Protein AF-A0A2P4SNS0-F1 (afdb_monomer_lite)

pLDDT: mean 81.72, std 12.23, range [47.25, 96.56]

Secondary structure (DSSP, 8-state):
---TT-EEETTEE----SSHHHHHHHHHHS-SS--GGGGT--THHHHHHHHHHHHHHHHHHHHHS-TTS--SSPPPHHHHHHHHHHHHHHTPPPP--TTSS---

Sequence (104 aa):
MFDSAFCFYTGYKIPVCKTVDQYFEYIQSLPAVDSPKVFGLHPNADITYQSNTAADVLDTITNIQPKESGAGPGETREAIVYRLAEDMLEKLPPDYTPHEASSP

Foldseek 3Di:
DDDQPDALDVLRGDDDDDDPVVVVVSVVPDDPDDQCVSVVDDNCVVVVVVVVVVVVVVVVVVVPDDPPPPPDPDQDPVNVVVVVVVVVVVPDDPDDDPPPPDDD

InterPro domains:
  IPR026983 Dynein heavy chain [PTHR46961] (1-101)
  IPR041658 Dynein heavy chain, AAA lid domain [PF18198] (2-45)
  IPR042219 Dynein heavy chain, AAA lid domain superfamily [G3DSA:1.10.8.720] (1-42)

Radius of gyration: 27.88 Å; chains: 1; bounding box: 62×22×80 Å

Organism: Bambusicola thoracicus (NCBI:txid9083)

Structure (mmCIF, N/CA/C/O backbone):
data_AF-A0A2P4SNS0-F1
#
_entry.id   AF-A0A2P4SNS0-F1
#
loop_
_atom_site.group_PDB
_atom_site.id
_atom_site.type_symbol
_atom_site.label_atom_id
_atom_site.label_alt_id
_atom_site.label_comp_id
_atom_site.label_asym_id
_atom_site.label_entity_id
_atom_site.label_seq_id
_atom_site.pdbx_PDB_ins_code
_atom_site.Cartn_x
_atom_site.Cartn_y
_atom_site.Cartn_z
_atom_site.occupancy
_atom_site.B_iso_or_equiv
_atom_site.auth_seq_id
_atom_site.auth_comp_id
_atom_site.auth_asym_id
_atom_site.auth_atom_id
_atom_site.pdbx_PDB_model_num
ATOM 1 N N . MET A 1 1 ? -23.531 12.214 12.137 1.00 71.56 1 MET A N 1
ATOM 2 C CA . MET A 1 1 ? -22.899 11.090 12.863 1.00 71.56 1 MET A CA 1
ATOM 3 C C . MET A 1 1 ? -23.009 9.869 11.961 1.00 71.56 1 MET A C 1
ATOM 5 O O . MET A 1 1 ? -24.021 9.779 11.277 1.00 71.56 1 MET A O 1
ATOM 9 N N . PHE A 1 2 ? -21.980 9.023 11.863 1.00 78.62 2 PHE A N 1
ATOM 10 C CA . PHE A 1 2 ? -22.030 7.833 11.000 1.00 78.62 2 PHE A CA 1
ATOM 11 C C . PHE A 1 2 ? -23.129 6.866 11.459 1.00 78.62 2 PHE A C 1
ATOM 13 O O . PHE A 1 2 ? -23.450 6.820 12.647 1.00 78.62 2 PHE A O 1
ATOM 20 N N . ASP A 1 3 ? -23.707 6.120 10.516 1.00 84.69 3 ASP A N 1
ATOM 21 C CA . ASP A 1 3 ? -24.692 5.081 10.820 1.00 84.69 3 ASP A CA 1
ATOM 22 C C . ASP A 1 3 ? -24.057 3.957 11.658 1.00 84.69 3 ASP A C 1
ATOM 24 O O . ASP A 1 3 ? -22.878 3.646 11.497 1.00 84.69 3 ASP A O 1
ATOM 28 N N . SER A 1 4 ? -24.832 3.318 12.538 1.00 80.06 4 SER A N 1
ATOM 29 C CA . SER A 1 4 ? -24.357 2.187 13.354 1.00 80.06 4 SER A CA 1
ATOM 30 C C . SER A 1 4 ? -23.901 0.969 12.534 1.00 80.06 4 SER A C 1
ATOM 32 O O . SER A 1 4 ? -23.096 0.169 13.009 1.00 80.06 4 SER A O 1
ATOM 34 N N . ALA A 1 5 ? -24.391 0.833 11.301 1.00 81.19 5 ALA A N 1
ATOM 35 C CA . ALA A 1 5 ? -23.994 -0.190 10.343 1.00 81.19 5 ALA A CA 1
ATOM 36 C C . ALA A 1 5 ? -22.813 0.243 9.455 1.00 81.19 5 ALA A C 1
ATOM 38 O O . ALA A 1 5 ? -22.350 -0.550 8.632 1.00 81.19 5 ALA A O 1
ATOM 39 N N . PHE A 1 6 ? -22.317 1.477 9.599 1.00 85.88 6 PHE A N 1
ATOM 40 C CA . PHE A 1 6 ? -21.207 1.974 8.797 1.00 85.88 6 PHE A CA 1
ATOM 41 C C . PHE A 1 6 ? -19.924 1.177 9.067 1.00 85.88 6 PHE A C 1
ATOM 43 O O . PHE A 1 6 ? -19.531 0.926 10.209 1.00 85.88 6 PHE A O 1
ATOM 50 N N . CYS A 1 7 ? -19.256 0.782 7.987 1.00 83.38 7 CYS A N 1
ATOM 51 C CA . CYS A 1 7 ? -18.065 -0.052 8.009 1.00 83.38 7 CYS A CA 1
ATOM 52 C C . CYS A 1 7 ? -17.155 0.412 6.870 1.00 83.38 7 CYS A C 1
ATOM 54 O O . CYS A 1 7 ? -17.595 0.442 5.722 1.00 83.38 7 CYS A O 1
ATOM 56 N N . PHE A 1 8 ? -15.908 0.778 7.172 1.00 81.81 8 PHE A N 1
ATOM 57 C CA . PHE A 1 8 ? -14.959 1.264 6.160 1.00 81.81 8 PHE A CA 1
ATOM 58 C C . PHE A 1 8 ? -14.552 0.154 5.187 1.00 81.81 8 PHE A C 1
ATOM 60 O O . PHE A 1 8 ? -14.454 0.361 3.983 1.00 81.81 8 PHE A O 1
ATOM 67 N N . TYR A 1 9 ? -14.356 -1.045 5.725 1.00 85.19 9 TYR A N 1
ATOM 68 C CA . TYR A 1 9 ? -14.062 -2.267 4.990 1.00 85.19 9 TYR A CA 1
ATOM 69 C C . TYR A 1 9 ? -14.486 -3.462 5.841 1.00 85.19 9 TYR A C 1
ATOM 71 O O . TYR A 1 9 ? -14.692 -3.306 7.043 1.00 85.19 9 TYR A O 1
ATOM 79 N N . THR A 1 10 ? -14.640 -4.651 5.262 1.00 84.62 10 THR A N 1
ATOM 80 C CA . THR A 1 10 ? -15.034 -5.854 6.009 1.00 84.62 10 THR A CA 1
ATOM 81 C C . THR A 1 10 ? -14.114 -6.064 7.218 1.00 84.62 10 THR A C 1
ATOM 83 O O . THR A 1 10 ? -12.921 -6.292 7.053 1.00 84.62 10 THR A O 1
ATOM 86 N N . GLY A 1 11 ? -14.668 -5.960 8.431 1.00 85.31 11 GLY A N 1
ATOM 87 C CA . GLY A 1 11 ? -13.915 -6.059 9.693 1.00 85.31 11 GLY A CA 1
ATOM 88 C C . GLY A 1 11 ? -13.473 -4.722 10.310 1.00 85.31 11 GLY A C 1
ATOM 89 O O . GLY A 1 11 ? -13.128 -4.699 11.483 1.00 85.31 11 GLY A O 1
ATOM 90 N N . TYR A 1 12 ? -13.573 -3.604 9.586 1.00 89.06 12 TYR A N 1
ATOM 91 C CA . TYR A 1 12 ? -13.169 -2.260 10.026 1.00 89.06 12 TYR A CA 1
ATOM 92 C C . TYR A 1 12 ? -14.399 -1.405 10.332 1.00 89.06 12 TYR A C 1
ATOM 94 O O . TYR A 1 12 ? -14.803 -0.528 9.559 1.00 89.06 12 TYR A O 1
ATOM 102 N N . LYS A 1 13 ? -15.029 -1.700 11.469 1.00 89.19 13 LYS A N 1
ATOM 103 C CA . LYS A 1 13 ? -16.161 -0.929 12.000 1.00 89.19 13 LYS A CA 1
ATOM 104 C C . LYS A 1 13 ? -15.672 0.185 12.915 1.00 89.19 13 LYS A C 1
ATOM 106 O O . LYS A 1 13 ? -14.563 0.116 13.442 1.00 89.19 13 LYS A O 1
ATOM 111 N N . ILE A 1 14 ? -16.526 1.182 13.134 1.00 88.88 14 ILE A N 1
ATOM 112 C CA . ILE A 1 14 ? -16.301 2.190 14.171 1.00 88.88 14 ILE A CA 1
ATOM 113 C C . ILE A 1 14 ? -16.678 1.556 15.521 1.00 88.88 14 ILE A C 1
ATOM 115 O O . ILE A 1 14 ? -17.857 1.255 15.728 1.00 88.88 14 ILE A O 1
ATOM 119 N N . PRO A 1 15 ? -15.718 1.312 16.433 1.00 89.50 15 PRO A N 1
ATOM 120 C CA . PRO A 1 15 ? -16.029 0.755 17.741 1.00 89.50 15 PRO A CA 1
ATOM 121 C C . PRO A 1 15 ? -16.786 1.787 18.583 1.00 89.50 15 PRO A C 1
ATOM 123 O O . PRO A 1 15 ? -16.439 2.967 18.606 1.00 89.50 15 PRO A O 1
ATOM 126 N N . VAL A 1 16 ? -17.820 1.340 19.296 1.00 88.50 16 VAL A N 1
ATOM 127 C CA . VAL A 1 16 ? -18.537 2.155 20.285 1.00 88.50 16 VAL A CA 1
ATOM 128 C C . VAL A 1 16 ? -18.212 1.595 21.662 1.00 88.50 16 VAL A C 1
ATOM 130 O O . VAL A 1 16 ? -18.895 0.706 22.171 1.00 88.50 16 VAL A O 1
ATOM 133 N N . CYS A 1 17 ? -17.123 2.091 22.242 1.00 90.38 17 CYS A N 1
ATOM 134 C CA . CYS A 1 17 ? -16.609 1.636 23.530 1.00 90.38 17 CYS A CA 1
ATOM 135 C C . CYS A 1 17 ? -16.878 2.670 24.630 1.00 90.38 17 CYS A C 1
ATOM 137 O O . CYS A 1 17 ? -17.007 3.868 24.365 1.00 90.38 17 CYS A O 1
ATOM 139 N N . LYS A 1 18 ? -16.969 2.201 25.880 1.00 92.38 18 LYS A N 1
ATOM 140 C CA . LYS A 1 18 ? -17.263 3.051 27.048 1.00 92.38 18 LYS A CA 1
ATOM 141 C C . LYS A 1 18 ? -16.003 3.605 27.709 1.00 92.38 18 LYS A C 1
ATOM 143 O O . LYS A 1 18 ? -16.076 4.636 28.370 1.00 92.38 18 LYS A O 1
ATOM 148 N N . THR A 1 19 ? -14.872 2.920 27.555 1.00 95.56 19 THR A N 1
ATOM 149 C CA . THR A 1 19 ? -13.590 3.288 28.165 1.00 95.56 19 THR A CA 1
ATOM 150 C C . THR A 1 19 ? -12.488 3.356 27.117 1.00 95.56 19 THR A C 1
ATOM 152 O O . THR A 1 19 ? -12.586 2.740 26.057 1.00 95.56 19 THR A O 1
ATOM 155 N N . VAL A 1 20 ? -11.429 4.110 27.419 1.00 94.44 20 VAL A N 1
ATOM 156 C CA . VAL A 1 20 ? -10.257 4.259 26.542 1.00 94.44 20 VAL A CA 1
ATOM 157 C C . VAL A 1 20 ? -9.547 2.919 26.328 1.00 94.44 20 VAL A C 1
ATOM 159 O O . VAL A 1 20 ? -9.193 2.595 25.199 1.00 94.44 20 VAL A O 1
ATOM 162 N N . ASP A 1 21 ? -9.422 2.101 27.374 1.00 96.56 21 ASP A N 1
ATOM 163 C CA . ASP A 1 21 ? -8.756 0.793 27.293 1.00 96.56 21 ASP A CA 1
ATOM 164 C C . ASP A 1 21 ? -9.427 -0.142 26.278 1.00 96.56 21 ASP A C 1
ATOM 166 O O . ASP A 1 21 ? -8.751 -0.814 25.507 1.00 96.56 21 ASP A O 1
ATOM 170 N N . GLN A 1 22 ? -10.759 -0.104 26.188 1.00 94.69 22 GLN A N 1
ATOM 171 C CA . GLN A 1 22 ? -11.512 -0.882 25.200 1.00 94.69 22 GLN A CA 1
ATOM 172 C C . GLN A 1 22 ? -11.232 -0.431 23.759 1.00 94.69 22 GLN A C 1
ATOM 174 O O . GLN A 1 22 ? -11.224 -1.256 22.846 1.00 94.69 22 GLN A O 1
ATOM 179 N N . TYR A 1 23 ? -10.977 0.864 23.535 1.00 94.88 23 TYR A N 1
ATOM 180 C CA . TYR A 1 23 ? -10.530 1.339 22.223 1.00 94.88 23 TYR A CA 1
ATOM 181 C C . TYR A 1 23 ? -9.129 0.814 21.899 1.00 94.88 23 TYR A C 1
ATOM 183 O O . TYR A 1 23 ? -8.893 0.381 20.773 1.00 94.88 23 TYR A O 1
ATOM 191 N N . PHE A 1 24 ? -8.214 0.805 22.874 1.00 95.31 24 PHE A N 1
ATOM 192 C CA . PHE A 1 24 ? -6.876 0.243 22.682 1.00 95.31 24 PHE A CA 1
ATOM 193 C C . PHE A 1 24 ? -6.908 -1.257 22.390 1.00 95.31 24 PHE A C 1
ATOM 195 O O . PHE A 1 24 ? -6.179 -1.708 21.509 1.00 95.31 24 PHE A O 1
ATOM 202 N N . GLU A 1 25 ? -7.740 -2.027 23.089 1.00 95.06 25 GLU A N 1
ATOM 203 C CA . GLU A 1 25 ? -7.930 -3.456 22.815 1.00 95.06 25 GLU A CA 1
ATOM 204 C C . GLU A 1 25 ? -8.479 -3.688 21.404 1.00 95.06 25 GLU A C 1
ATOM 206 O O . GLU A 1 25 ? -7.974 -4.543 20.678 1.00 95.06 25 GLU A O 1
ATOM 211 N N . TYR A 1 26 ? -9.460 -2.887 20.972 1.00 93.31 26 TYR A N 1
ATOM 212 C CA . TYR A 1 26 ? -10.004 -2.989 19.620 1.00 93.31 26 TYR A CA 1
ATOM 213 C C . TYR A 1 26 ? -8.946 -2.692 18.553 1.00 93.31 26 TYR A C 1
ATOM 215 O O . TYR A 1 26 ? -8.797 -3.474 17.618 1.00 93.31 26 TYR A O 1
ATOM 223 N N . ILE A 1 27 ? -8.178 -1.608 18.704 1.00 92.00 27 ILE A N 1
ATOM 224 C CA . ILE A 1 27 ? -7.101 -1.254 17.766 1.00 92.00 27 ILE A CA 1
ATOM 225 C C . ILE A 1 27 ? -6.057 -2.376 17.696 1.00 92.00 27 ILE A C 1
ATOM 227 O O . ILE A 1 27 ? -5.635 -2.743 16.606 1.00 92.00 27 ILE A O 1
ATOM 231 N N . GLN A 1 28 ? -5.686 -2.962 18.836 1.00 93.25 28 GLN A N 1
ATOM 232 C CA . GLN A 1 28 ? -4.736 -4.080 18.891 1.00 93.25 28 GLN A CA 1
ATOM 233 C C . GLN A 1 28 ? -5.281 -5.381 18.289 1.00 93.25 28 GLN A C 1
ATOM 235 O O . GLN A 1 28 ? -4.499 -6.235 17.885 1.00 93.25 28 GLN A O 1
ATOM 240 N N . SER A 1 29 ? -6.605 -5.545 18.227 1.00 91.31 29 SER A N 1
ATOM 241 C CA . SER A 1 29 ? -7.236 -6.702 17.581 1.00 91.31 29 SER A CA 1
ATOM 242 C C . SER A 1 29 ? -7.235 -6.627 16.050 1.00 91.31 29 SER A C 1
ATOM 244 O O . SER A 1 29 ? -7.510 -7.634 15.393 1.00 91.31 29 SER A O 1
ATOM 246 N N . LEU A 1 30 ? -6.946 -5.454 15.474 1.00 91.50 30 LEU A N 1
ATOM 247 C CA . LEU A 1 30 ? -6.887 -5.280 14.027 1.00 91.50 30 LEU A CA 1
ATOM 248 C C . LEU A 1 30 ? -5.635 -5.953 13.435 1.00 91.50 30 LEU A C 1
ATOM 250 O O . LEU A 1 30 ? -4.621 -6.106 14.121 1.00 91.50 30 LEU A O 1
ATOM 254 N N . PRO A 1 31 ? -5.685 -6.363 12.156 1.00 90.31 31 PRO A N 1
ATOM 255 C CA . PRO A 1 31 ? -4.519 -6.896 11.463 1.00 90.31 31 PRO A CA 1
ATOM 256 C C . PRO A 1 31 ? -3.333 -5.925 11.505 1.00 90.31 31 PRO A C 1
ATOM 258 O O . PRO A 1 31 ? -3.495 -4.726 11.318 1.00 90.31 31 PRO A O 1
ATOM 261 N N . ALA A 1 32 ? -2.119 -6.455 11.678 1.00 88.25 32 ALA A N 1
ATOM 262 C CA . ALA A 1 32 ? -0.895 -5.650 11.607 1.00 88.25 32 ALA A CA 1
ATOM 263 C C . ALA A 1 32 ? -0.566 -5.180 10.176 1.00 88.25 32 ALA A C 1
ATOM 265 O O . ALA A 1 32 ? 0.220 -4.253 9.995 1.00 88.25 32 ALA A O 1
ATOM 266 N N . VAL A 1 33 ? -1.133 -5.852 9.168 1.00 87.19 33 VAL A N 1
ATOM 267 C CA . VAL A 1 33 ? -0.974 -5.522 7.751 1.00 87.19 33 VAL A CA 1
ATOM 268 C C . VAL A 1 33 ? -2.358 -5.386 7.134 1.00 87.19 33 VAL A C 1
ATOM 270 O O . VAL A 1 33 ? -3.113 -6.359 7.056 1.00 87.19 33 VAL A O 1
ATOM 273 N N . ASP A 1 34 ? -2.671 -4.175 6.688 1.00 88.56 34 ASP A N 1
ATOM 274 C CA . ASP A 1 34 ? -3.934 -3.848 6.041 1.00 88.56 34 ASP A CA 1
ATOM 275 C C . ASP A 1 34 ? -3.854 -4.090 4.530 1.00 88.56 34 ASP A C 1
ATOM 277 O O . ASP A 1 34 ? -2.860 -3.777 3.877 1.00 88.56 34 ASP A O 1
ATOM 281 N N . SER A 1 35 ? -4.936 -4.604 3.941 1.00 87.88 35 SER A N 1
ATOM 282 C CA . SER A 1 35 ? -5.065 -4.647 2.481 1.00 87.88 35 SER A CA 1
ATOM 283 C C . SER A 1 35 ? -5.333 -3.238 1.931 1.00 87.88 35 SER A C 1
ATOM 285 O O . SER A 1 35 ? -6.113 -2.501 2.543 1.00 87.88 35 SER A O 1
ATOM 287 N N . PRO A 1 36 ? -4.853 -2.885 0.721 1.00 87.94 36 PRO A N 1
ATOM 288 C CA . PRO A 1 36 ? -5.154 -1.602 0.075 1.00 87.94 36 PRO A CA 1
ATOM 289 C C . PRO A 1 36 ? -6.653 -1.299 -0.037 1.00 87.94 36 PRO A C 1
ATOM 291 O O . PRO A 1 36 ? -7.065 -0.139 -0.063 1.00 87.94 36 PRO A O 1
ATOM 294 N N . LYS A 1 37 ? -7.488 -2.345 -0.051 1.00 87.06 37 LYS A N 1
ATOM 295 C CA . LYS A 1 37 ? -8.949 -2.233 -0.084 1.00 87.06 37 LYS A CA 1
ATOM 296 C C . LYS A 1 37 ? -9.527 -1.487 1.119 1.00 87.06 37 LYS A C 1
ATOM 298 O O . LYS A 1 37 ? -10.563 -0.848 0.966 1.00 87.06 37 LYS A O 1
ATOM 303 N N . VAL A 1 38 ? -8.860 -1.525 2.277 1.00 86.88 38 VAL A N 1
ATOM 304 C CA . VAL A 1 38 ? -9.257 -0.763 3.478 1.00 86.88 38 VAL A CA 1
ATOM 305 C C . VAL A 1 38 ? -9.235 0.744 3.204 1.00 86.88 38 VAL A C 1
ATOM 307 O O . VAL A 1 38 ? -10.061 1.485 3.728 1.00 86.88 38 VAL A O 1
ATOM 310 N N . PHE A 1 39 ? -8.351 1.184 2.307 1.00 86.38 39 PHE A N 1
ATOM 311 C CA . PHE A 1 39 ? -8.221 2.570 1.859 1.00 86.38 39 PHE A CA 1
ATOM 312 C C . PHE A 1 39 ? -8.992 2.856 0.557 1.00 86.38 39 PHE A C 1
ATOM 314 O O . PHE A 1 39 ? -8.835 3.922 -0.033 1.00 86.38 39 PHE A O 1
ATOM 321 N N . GLY A 1 40 ? -9.810 1.909 0.079 1.00 86.38 40 GLY A N 1
ATOM 322 C CA . GLY A 1 40 ? -10.550 2.028 -1.180 1.00 86.38 40 GLY A CA 1
ATOM 323 C C . GLY A 1 40 ? -9.713 1.782 -2.442 1.00 86.38 40 GLY A C 1
ATOM 324 O O . GLY A 1 40 ? -10.165 2.100 -3.541 1.00 86.38 40 GLY A O 1
ATOM 325 N N . LEU A 1 41 ? -8.508 1.219 -2.315 1.00 88.62 41 LEU A N 1
ATOM 326 C CA . LEU A 1 41 ? -7.615 0.953 -3.444 1.00 88.62 41 LEU A CA 1
ATOM 327 C C . LEU A 1 41 ? -7.801 -0.463 -4.011 1.00 88.62 41 LEU A C 1
ATOM 329 O O . LEU A 1 41 ? -8.181 -1.407 -3.314 1.00 88.62 41 LEU A O 1
ATOM 333 N N . HIS A 1 42 ? -7.486 -0.625 -5.299 1.00 90.50 42 HIS A N 1
ATOM 334 C CA . HIS A 1 42 ? -7.448 -1.939 -5.940 1.00 90.50 42 HIS A CA 1
ATOM 335 C C . HIS A 1 42 ? -6.274 -2.769 -5.380 1.00 90.50 42 HIS A C 1
ATOM 337 O O . HIS A 1 42 ? -5.201 -2.205 -5.171 1.00 90.50 42 HIS A O 1
ATOM 343 N N . PRO A 1 43 ? -6.404 -4.098 -5.197 1.00 86.00 43 PRO A N 1
ATOM 344 C CA . PRO A 1 43 ? -5.309 -4.946 -4.702 1.00 86.00 43 PRO A CA 1
ATOM 345 C C . PRO A 1 43 ? -4.007 -4.874 -5.522 1.00 86.00 43 PRO A C 1
ATOM 347 O O . PRO A 1 43 ? -2.938 -5.144 -4.992 1.00 86.00 43 PRO A O 1
ATOM 350 N N . ASN A 1 44 ? -4.057 -4.432 -6.782 1.00 87.75 44 ASN A N 1
ATOM 351 C CA . ASN A 1 44 ? -2.847 -4.180 -7.581 1.00 87.75 44 ASN A CA 1
ATOM 352 C C . ASN A 1 44 ? -1.958 -3.059 -7.009 1.00 87.75 44 ASN A C 1
ATOM 354 O O . ASN A 1 44 ? -0.789 -2.989 -7.371 1.00 87.75 44 ASN A O 1
ATOM 358 N N . ALA A 1 45 ? -2.479 -2.199 -6.126 1.00 88.75 45 ALA A N 1
ATOM 359 C CA . ALA A 1 45 ? -1.680 -1.188 -5.440 1.00 88.75 45 ALA A CA 1
ATOM 360 C C . ALA A 1 45 ? -0.542 -1.814 -4.615 1.00 88.75 45 ALA A C 1
ATOM 362 O O . ALA A 1 45 ? 0.543 -1.237 -4.567 1.00 88.75 45 ALA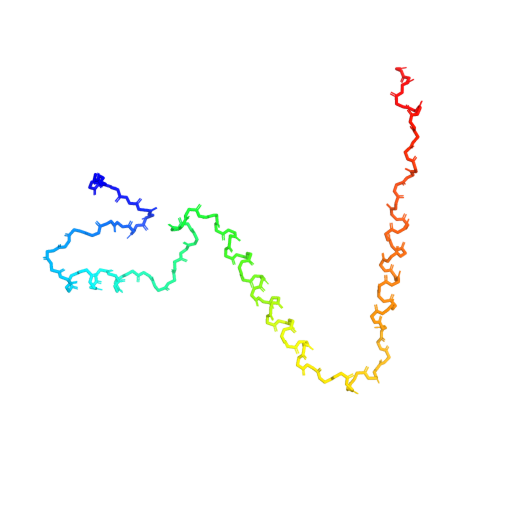 A O 1
ATOM 363 N N . ASP A 1 46 ? -0.744 -3.018 -4.059 1.00 87.75 46 ASP A N 1
ATOM 364 C CA . ASP A 1 46 ? 0.322 -3.763 -3.376 1.00 87.75 46 ASP A CA 1
ATOM 365 C C . ASP A 1 46 ? 1.445 -4.148 -4.341 1.00 87.75 46 ASP A C 1
ATOM 367 O O . ASP A 1 46 ? 2.618 -4.010 -4.007 1.00 87.75 46 ASP A O 1
ATOM 371 N N . ILE A 1 47 ? 1.102 -4.591 -5.556 1.00 89.00 47 ILE A N 1
ATOM 372 C CA . ILE A 1 47 ? 2.086 -4.973 -6.581 1.00 89.00 47 ILE A CA 1
ATOM 373 C C . ILE A 1 47 ? 2.924 -3.757 -6.970 1.00 89.00 47 ILE A C 1
ATOM 375 O O . ILE A 1 47 ? 4.149 -3.851 -7.036 1.00 89.00 47 ILE A O 1
ATOM 379 N N . THR A 1 48 ? 2.278 -2.612 -7.197 1.00 90.25 48 THR A N 1
ATOM 380 C CA . THR A 1 48 ? 2.969 -1.358 -7.517 1.00 90.25 48 THR A CA 1
ATOM 381 C C . THR A 1 48 ? 3.891 -0.930 -6.378 1.00 90.25 48 THR A C 1
ATOM 383 O O . THR A 1 48 ? 5.054 -0.621 -6.621 1.00 90.25 48 THR A O 1
ATOM 386 N N . TYR A 1 49 ? 3.408 -0.958 -5.133 1.00 89.31 49 TYR A N 1
ATOM 387 C CA . TYR A 1 49 ? 4.212 -0.614 -3.960 1.00 89.31 49 TYR A CA 1
ATOM 388 C C . TYR A 1 49 ? 5.435 -1.529 -3.808 1.00 89.31 49 TYR A C 1
ATOM 390 O O . TYR A 1 49 ? 6.554 -1.042 -3.641 1.00 89.31 49 TYR A O 1
ATOM 398 N N . GLN A 1 50 ? 5.241 -2.845 -3.918 1.00 90.44 50 GLN A N 1
ATOM 399 C CA . GLN A 1 50 ? 6.324 -3.825 -3.815 1.00 90.44 50 GLN A CA 1
ATOM 400 C C . GLN A 1 50 ? 7.335 -3.677 -4.954 1.00 90.44 50 GLN A C 1
ATOM 402 O O . GLN A 1 50 ? 8.536 -3.761 -4.713 1.00 90.44 50 GLN A O 1
ATOM 407 N N . SER A 1 51 ? 6.863 -3.409 -6.174 1.00 91.69 51 SER A N 1
ATOM 408 C CA . SER A 1 51 ? 7.724 -3.202 -7.344 1.00 91.69 51 SER A CA 1
ATOM 409 C C . SER A 1 51 ? 8.586 -1.948 -7.192 1.00 91.69 51 SER A C 1
ATOM 411 O O . SER A 1 51 ? 9.793 -2.014 -7.409 1.00 91.69 51 SER A O 1
ATOM 413 N N . ASN A 1 52 ? 7.994 -0.834 -6.750 1.00 92.56 52 ASN A N 1
ATOM 414 C CA . ASN A 1 52 ? 8.725 0.407 -6.487 1.00 92.56 52 ASN A CA 1
ATOM 415 C C . ASN A 1 52 ? 9.737 0.226 -5.350 1.00 92.56 52 ASN A C 1
ATOM 417 O O . ASN A 1 52 ? 10.897 0.585 -5.499 1.00 92.56 52 ASN A O 1
ATOM 421 N N . THR A 1 53 ? 9.331 -0.417 -4.252 1.00 93.31 53 THR A N 1
ATOM 422 C CA . THR A 1 53 ? 10.228 -0.694 -3.119 1.00 93.31 53 THR A CA 1
ATOM 423 C C . THR A 1 53 ? 11.408 -1.573 -3.543 1.00 93.31 53 THR A C 1
ATOM 425 O O . THR A 1 53 ? 12.544 -1.324 -3.149 1.00 93.31 53 THR A O 1
ATOM 428 N N . ALA A 1 54 ? 11.166 -2.598 -4.366 1.00 92.31 54 ALA A N 1
ATOM 429 C CA . ALA A 1 54 ? 12.228 -3.446 -4.895 1.00 92.31 54 ALA A CA 1
ATOM 430 C C . ALA A 1 54 ? 13.185 -2.662 -5.807 1.00 92.31 54 ALA A C 1
ATOM 432 O O . ALA A 1 54 ? 14.398 -2.842 -5.701 1.00 92.31 54 ALA A O 1
ATOM 433 N N . ALA A 1 55 ? 12.658 -1.780 -6.662 1.00 93.25 55 ALA A N 1
ATOM 434 C CA . ALA A 1 55 ? 13.466 -0.898 -7.499 1.00 93.25 55 ALA A CA 1
ATOM 435 C C . ALA A 1 55 ? 14.345 0.035 -6.651 1.00 93.25 55 ALA A C 1
ATOM 437 O O . ALA A 1 55 ? 15.554 0.066 -6.856 1.00 93.25 55 ALA A O 1
ATOM 438 N N . ASP A 1 56 ? 13.782 0.684 -5.628 1.00 93.88 56 ASP A N 1
ATOM 439 C CA . ASP A 1 56 ? 14.525 1.569 -4.719 1.00 93.88 56 ASP A CA 1
ATOM 440 C C . ASP A 1 56 ? 15.665 0.830 -3.996 1.00 93.88 56 ASP A C 1
ATOM 442 O O . ASP A 1 56 ? 16.772 1.356 -3.829 1.00 93.88 56 ASP A O 1
ATOM 446 N N . VAL A 1 57 ? 15.424 -0.419 -3.581 1.00 94.06 57 VAL A N 1
ATOM 447 C CA . VAL A 1 57 ? 16.453 -1.277 -2.974 1.00 94.06 57 VAL A CA 1
ATOM 448 C C . VAL A 1 57 ? 17.563 -1.597 -3.979 1.00 94.06 57 VAL A C 1
ATOM 450 O O . VAL A 1 57 ? 18.741 -1.486 -3.636 1.00 94.06 57 VAL A O 1
ATOM 453 N N . LEU A 1 58 ? 17.219 -1.969 -5.214 1.00 91.25 58 LEU A N 1
ATOM 454 C CA . LEU A 1 58 ? 18.196 -2.274 -6.267 1.00 91.25 58 LEU A CA 1
ATOM 455 C C . LEU A 1 58 ? 19.016 -1.045 -6.672 1.00 91.25 58 LEU A C 1
ATOM 457 O O . LEU A 1 58 ? 20.235 -1.148 -6.842 1.00 91.25 58 LEU A O 1
ATOM 461 N N . ASP A 1 59 ? 18.381 0.118 -6.762 1.00 89.81 59 ASP A N 1
ATOM 462 C CA . ASP A 1 59 ? 19.048 1.389 -7.028 1.00 89.81 59 ASP A CA 1
ATOM 463 C C . ASP A 1 59 ? 20.016 1.733 -5.897 1.00 89.81 59 ASP A C 1
ATOM 465 O O . ASP A 1 59 ? 21.169 2.092 -6.141 1.00 89.81 59 ASP A O 1
ATOM 469 N N . THR A 1 60 ? 19.594 1.544 -4.646 1.00 88.69 60 THR A N 1
ATOM 470 C CA . THR A 1 60 ? 20.458 1.734 -3.475 1.00 88.69 60 THR A CA 1
ATOM 471 C C . THR A 1 60 ? 21.672 0.807 -3.519 1.00 88.69 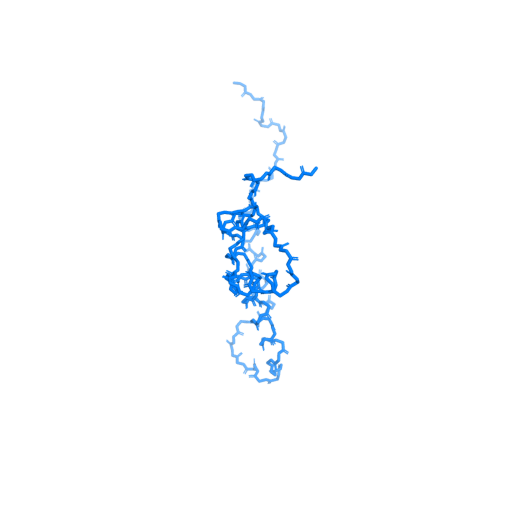60 THR A C 1
ATOM 473 O O . THR A 1 60 ? 22.797 1.259 -3.308 1.00 88.69 60 THR A O 1
ATOM 476 N N . ILE A 1 61 ? 21.474 -0.474 -3.848 1.00 84.12 61 ILE A N 1
ATOM 477 C CA . ILE A 1 61 ? 22.568 -1.442 -4.002 1.00 84.12 61 ILE A CA 1
ATOM 478 C C . ILE A 1 61 ? 23.536 -0.978 -5.091 1.00 84.12 61 ILE A C 1
ATOM 480 O O . ILE A 1 61 ? 24.740 -0.922 -4.851 1.00 84.12 61 ILE A O 1
ATOM 484 N N . THR A 1 62 ? 23.021 -0.608 -6.263 1.00 79.19 62 THR A N 1
ATOM 485 C CA . THR A 1 62 ? 23.826 -0.148 -7.404 1.00 79.19 62 THR A CA 1
ATOM 486 C C . THR A 1 62 ? 24.619 1.112 -7.062 1.00 79.19 62 THR A C 1
ATOM 488 O O . THR A 1 62 ? 25.788 1.225 -7.420 1.00 79.19 62 THR A O 1
ATOM 491 N N . ASN A 1 63 ? 24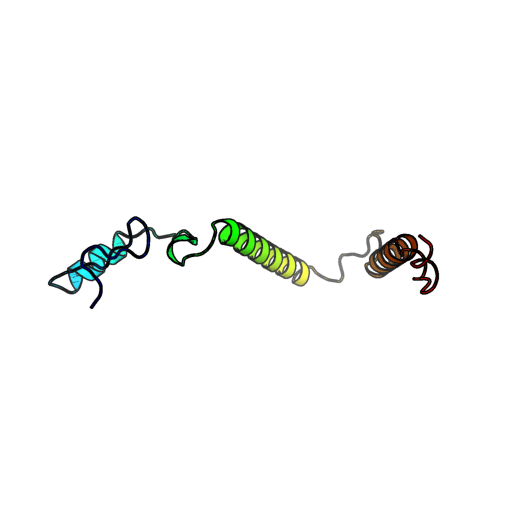.030 2.035 -6.301 1.00 80.06 63 ASN A N 1
ATOM 492 C CA . ASN A 1 63 ? 24.691 3.267 -5.874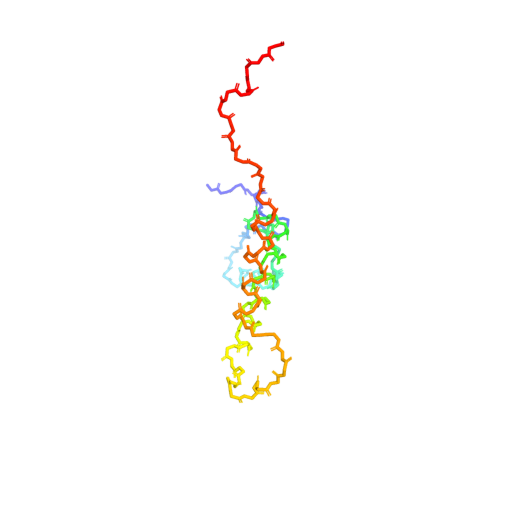 1.00 80.06 63 ASN A CA 1
ATOM 493 C C . ASN A 1 63 ? 25.847 3.036 -4.887 1.00 80.06 63 ASN A C 1
ATOM 495 O O . ASN A 1 63 ? 26.781 3.838 -4.850 1.00 80.06 63 ASN A O 1
ATOM 499 N N . ILE A 1 64 ? 25.799 1.960 -4.096 1.00 81.38 64 ILE A N 1
ATOM 500 C CA . ILE A 1 64 ? 26.862 1.587 -3.148 1.00 81.38 64 ILE A CA 1
ATOM 501 C C . ILE A 1 64 ? 27.990 0.806 -3.847 1.00 81.38 64 ILE A C 1
ATOM 503 O O . ILE A 1 64 ? 29.101 0.731 -3.316 1.00 81.38 64 ILE A O 1
ATOM 507 N N . GLN A 1 65 ? 27.749 0.241 -5.038 1.00 76.50 65 GLN A N 1
ATOM 508 C CA . GLN A 1 65 ? 28.773 -0.517 -5.758 1.00 76.50 65 GLN A CA 1
ATOM 509 C C . GLN A 1 65 ? 29.999 0.366 -6.079 1.00 76.50 65 GLN A C 1
ATOM 511 O O . GLN A 1 65 ? 29.852 1.477 -6.600 1.00 76.50 65 GLN A O 1
ATOM 516 N N . PRO A 1 66 ? 31.229 -0.106 -5.790 1.00 70.81 66 PRO A N 1
ATOM 517 C CA . PRO A 1 66 ? 32.440 0.646 -6.083 1.00 70.81 66 PRO A CA 1
ATOM 518 C C . PRO A 1 66 ? 32.598 0.845 -7.594 1.00 70.81 66 PRO A C 1
ATOM 520 O O . PRO A 1 66 ? 32.736 -0.106 -8.359 1.00 70.81 66 PRO A O 1
ATOM 523 N N . LYS A 1 67 ? 32.631 2.113 -8.017 1.00 63.22 67 LYS A N 1
ATOM 524 C CA . LYS A 1 67 ? 32.743 2.527 -9.429 1.00 63.22 67 LYS A CA 1
ATOM 525 C C . LYS A 1 67 ? 34.055 2.091 -10.101 1.00 63.22 67 LYS A C 1
ATOM 527 O O . LYS A 1 67 ? 34.166 2.161 -11.318 1.00 63.22 67 LYS A O 1
ATOM 532 N N . GLU A 1 68 ? 35.036 1.651 -9.316 1.00 56.50 68 GLU A N 1
ATOM 533 C CA . GLU A 1 68 ? 36.395 1.319 -9.761 1.00 56.50 68 GLU A CA 1
ATOM 534 C C . GLU A 1 68 ? 36.633 -0.185 -9.997 1.00 56.50 68 GLU A C 1
ATOM 536 O O . GLU A 1 68 ? 37.635 -0.551 -10.603 1.00 56.50 68 GLU A O 1
ATOM 541 N N . SER A 1 69 ? 35.723 -1.081 -9.588 1.00 50.31 69 SER A N 1
ATOM 542 C CA . SER A 1 69 ? 35.914 -2.539 -9.728 1.00 50.31 69 SER A CA 1
ATOM 543 C C . SER A 1 69 ? 35.227 -3.157 -10.955 1.00 50.31 69 SER A C 1
ATOM 545 O O . SER A 1 69 ? 34.990 -4.362 -10.989 1.00 50.31 69 SER A O 1
ATOM 547 N N . GLY A 1 70 ? 34.883 -2.341 -11.954 1.00 54.97 70 GLY A N 1
ATOM 548 C CA . GLY A 1 70 ? 34.111 -2.741 -13.135 1.00 54.97 70 GLY A CA 1
ATOM 549 C C . GLY A 1 70 ? 34.845 -2.591 -14.466 1.00 54.97 70 GLY A C 1
ATOM 550 O O . GLY A 1 70 ? 34.194 -2.394 -15.482 1.00 54.97 70 GLY A O 1
ATOM 551 N N . ALA A 1 71 ? 36.178 -2.661 -14.504 1.00 50.88 71 ALA A N 1
ATOM 552 C CA . ALA A 1 71 ? 36.916 -2.790 -15.765 1.00 50.88 71 ALA A CA 1
ATOM 553 C C . ALA A 1 71 ? 36.877 -4.253 -16.259 1.00 50.88 71 ALA A C 1
ATOM 555 O O . ALA A 1 71 ? 37.889 -4.948 -16.290 1.00 50.88 71 ALA A O 1
ATOM 556 N N . GLY A 1 72 ? 35.681 -4.747 -16.583 1.00 59.25 72 GLY A N 1
ATOM 557 C CA . GLY A 1 72 ? 35.465 -5.986 -17.336 1.00 59.25 72 GLY A CA 1
ATOM 558 C C . GLY A 1 72 ? 34.932 -5.661 -18.738 1.00 59.25 72 GLY A C 1
ATOM 559 O O . GLY A 1 72 ? 34.377 -4.580 -18.920 1.00 59.25 72 GLY A O 1
ATOM 560 N N . PRO A 1 73 ? 35.065 -6.560 -19.733 1.00 55.41 73 PRO A N 1
ATOM 561 C CA . PRO A 1 73 ? 34.698 -6.322 -21.134 1.00 55.41 73 PRO A CA 1
ATOM 562 C C . PRO A 1 73 ? 33.173 -6.399 -21.357 1.00 55.41 73 PRO A C 1
ATOM 564 O O . PRO A 1 73 ? 32.697 -7.078 -22.263 1.00 55.41 73 PRO A O 1
ATOM 567 N N . GLY A 1 74 ? 32.396 -5.769 -20.476 1.00 64.31 74 GLY A N 1
ATOM 568 C CA . GLY A 1 74 ? 30.961 -5.578 -20.637 1.00 64.31 74 GLY A CA 1
ATOM 569 C C . GLY A 1 74 ? 30.679 -4.347 -21.494 1.00 64.31 74 GLY A C 1
ATOM 570 O O . GLY A 1 74 ? 31.450 -3.389 -21.495 1.00 64.31 74 GLY A O 1
ATOM 571 N N . GLU A 1 75 ? 29.572 -4.391 -22.231 1.00 61.56 75 GLU A N 1
ATOM 572 C CA . GLU A 1 75 ? 29.062 -3.265 -23.014 1.00 61.56 75 GLU A CA 1
ATOM 573 C C . GLU A 1 75 ? 28.932 -2.024 -22.112 1.00 61.56 75 GLU A C 1
ATOM 575 O O . GLU A 1 75 ? 28.341 -2.089 -21.031 1.00 61.56 75 GLU A O 1
ATOM 580 N N . THR A 1 76 ? 29.535 -0.902 -22.513 1.00 73.12 76 THR A N 1
ATOM 581 C CA . THR A 1 76 ? 29.464 0.323 -21.711 1.00 73.12 76 THR A CA 1
ATOM 582 C C . THR A 1 76 ? 28.037 0.871 -21.720 1.00 73.12 76 THR A C 1
ATOM 584 O O . THR A 1 76 ? 27.255 0.613 -22.639 1.00 73.12 76 THR A O 1
ATOM 587 N N . ARG A 1 77 ? 27.680 1.673 -20.711 1.00 65.12 77 ARG A N 1
ATOM 588 C CA . ARG A 1 77 ? 26.371 2.344 -20.651 1.00 65.12 77 ARG A CA 1
ATOM 589 C C . ARG A 1 77 ? 26.088 3.129 -21.935 1.00 65.12 77 ARG A C 1
ATOM 591 O O . ARG A 1 77 ? 24.954 3.163 -22.401 1.00 65.12 77 ARG A O 1
ATOM 598 N N . GLU A 1 78 ? 27.118 3.739 -22.508 1.00 72.44 78 GLU A N 1
ATOM 599 C CA . GLU A 1 78 ? 27.047 4.512 -23.744 1.00 72.44 78 GLU A CA 1
ATOM 600 C C . GLU A 1 78 ? 26.704 3.624 -24.944 1.00 72.44 78 GLU A C 1
ATOM 602 O O . GLU A 1 78 ? 25.868 4.012 -25.756 1.00 72.44 78 GLU A O 1
ATOM 607 N N . ALA A 1 79 ? 27.277 2.419 -25.029 1.00 74.06 79 ALA A N 1
ATOM 608 C CA . ALA A 1 79 ? 26.967 1.460 -26.088 1.00 74.06 79 ALA A CA 1
ATOM 609 C C . ALA A 1 79 ? 25.522 0.934 -25.988 1.00 74.06 79 ALA A C 1
ATOM 611 O O . ALA A 1 79 ? 24.820 0.879 -26.997 1.00 74.06 79 ALA A O 1
ATOM 612 N N . ILE A 1 80 ? 25.025 0.681 -24.771 1.00 77.75 80 ILE A N 1
ATOM 613 C CA . ILE A 1 80 ? 23.621 0.291 -24.541 1.00 77.75 80 ILE A CA 1
ATOM 614 C C . ILE A 1 80 ? 22.660 1.407 -24.973 1.00 77.75 80 ILE A C 1
ATOM 616 O O . ILE A 1 80 ? 21.657 1.144 -25.640 1.00 77.75 80 ILE A O 1
ATOM 620 N N . VAL A 1 81 ? 22.957 2.658 -24.601 1.00 77.75 81 VAL A N 1
ATOM 621 C CA . VAL A 1 81 ? 22.140 3.823 -24.978 1.00 77.75 81 VAL A CA 1
ATOM 622 C C . VAL A 1 81 ? 22.153 4.032 -26.493 1.00 77.75 81 VAL A C 1
ATOM 624 O O . VAL A 1 81 ? 21.100 4.293 -27.071 1.00 77.75 81 VAL A O 1
ATOM 627 N N . TYR A 1 82 ? 23.313 3.879 -27.137 1.00 81.69 82 TYR A N 1
ATOM 628 C CA . TYR A 1 82 ? 23.446 4.005 -28.588 1.00 81.69 82 TYR A CA 1
ATOM 629 C C . TYR A 1 82 ? 22.611 2.954 -29.326 1.00 81.69 82 TYR A C 1
ATOM 631 O O . TYR A 1 82 ? 21.798 3.305 -30.179 1.00 81.69 82 TYR A O 1
ATOM 639 N N . ARG A 1 83 ? 22.720 1.683 -28.922 1.00 86.56 83 ARG A N 1
ATOM 640 C CA . ARG A 1 83 ? 21.940 0.584 -29.502 1.00 86.56 83 ARG A CA 1
ATOM 641 C C . ARG A 1 83 ? 20.436 0.803 -29.353 1.00 86.56 83 ARG A C 1
ATOM 643 O O . ARG A 1 83 ? 19.688 0.569 -30.292 1.00 86.56 83 ARG A O 1
ATOM 650 N N . LEU A 1 84 ? 19.979 1.266 -28.187 1.00 83.75 84 LEU A N 1
ATOM 651 C CA . LEU A 1 84 ? 18.557 1.546 -27.967 1.00 83.75 84 LEU A CA 1
ATOM 652 C C . LEU A 1 84 ? 18.054 2.693 -28.856 1.00 83.75 84 LEU A C 1
ATOM 654 O O . LEU A 1 84 ? 16.934 2.628 -29.358 1.00 83.75 84 LEU A O 1
ATOM 658 N N . ALA A 1 85 ? 18.875 3.726 -29.062 1.00 86.56 85 ALA A N 1
ATOM 659 C CA . ALA A 1 85 ? 18.537 4.834 -29.946 1.00 86.56 85 ALA A CA 1
ATOM 660 C C . ALA A 1 85 ? 18.420 4.385 -31.413 1.00 86.56 85 ALA A C 1
ATOM 662 O O . ALA A 1 85 ? 17.478 4.796 -32.089 1.00 86.56 85 ALA A O 1
ATOM 663 N N . GLU A 1 86 ? 19.314 3.511 -31.888 1.00 90.00 86 GLU A N 1
ATOM 664 C CA . GLU A 1 86 ? 19.212 2.905 -33.225 1.00 90.00 86 GLU A CA 1
ATOM 665 C C . GLU A 1 86 ? 17.946 2.051 -33.372 1.00 90.00 86 GLU A C 1
ATOM 667 O O . GLU A 1 86 ? 17.2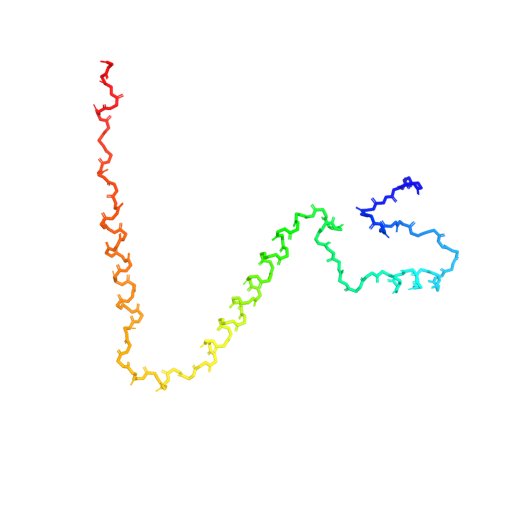08 2.207 -34.342 1.00 90.00 86 GLU A O 1
ATOM 672 N N . ASP A 1 87 ? 17.631 1.225 -32.373 1.00 88.00 87 ASP A N 1
ATOM 673 C CA . ASP A 1 87 ? 16.426 0.386 -32.352 1.00 88.00 87 ASP A CA 1
ATOM 674 C C . ASP A 1 87 ? 15.132 1.220 -32.439 1.00 88.00 87 ASP A C 1
ATOM 676 O O . ASP A 1 87 ? 14.150 0.816 -33.065 1.00 88.00 87 ASP A O 1
ATOM 680 N N . MET A 1 88 ? 15.106 2.384 -31.780 1.00 86.44 88 MET A N 1
ATOM 681 C CA . MET A 1 88 ? 13.984 3.326 -31.846 1.00 86.44 88 MET A CA 1
ATOM 682 C C . MET A 1 88 ? 13.917 4.040 -33.199 1.00 86.44 88 MET A C 1
ATOM 684 O O . MET A 1 88 ? 12.817 4.294 -33.688 1.00 86.44 88 MET A O 1
ATOM 688 N N . LEU A 1 89 ? 15.073 4.339 -33.802 1.00 85.06 89 LEU A N 1
ATOM 689 C CA . LEU A 1 89 ? 15.174 4.937 -35.132 1.00 85.06 89 LEU A CA 1
ATOM 690 C C . LEU A 1 89 ? 14.666 3.990 -36.225 1.00 85.06 89 LEU A C 1
ATOM 692 O O . LEU A 1 89 ? 13.945 4.422 -37.116 1.00 85.06 89 LEU A O 1
ATOM 696 N N . GLU A 1 90 ? 14.989 2.700 -36.139 1.00 85.94 90 GLU A N 1
ATOM 697 C CA . GLU A 1 90 ? 14.537 1.696 -37.109 1.00 85.94 90 GLU A CA 1
ATOM 698 C C . GLU A 1 90 ? 13.023 1.448 -37.033 1.00 85.94 90 GLU A C 1
A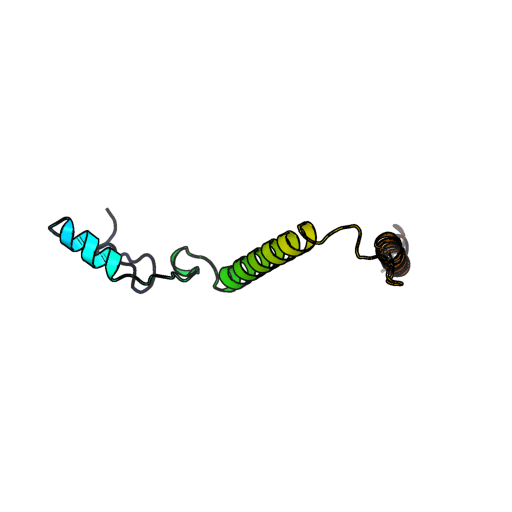TOM 700 O O . GLU A 1 90 ? 12.371 1.168 -38.037 1.00 85.94 90 GLU A O 1
ATOM 705 N N . LYS A 1 91 ? 12.441 1.582 -35.838 1.00 83.88 91 LYS A N 1
ATOM 706 C CA . LYS A 1 91 ? 11.007 1.360 -35.594 1.00 83.88 91 LYS A CA 1
ATOM 707 C C . LYS A 1 91 ? 10.146 2.600 -35.831 1.00 83.88 91 LYS A C 1
ATOM 709 O O . LYS A 1 91 ? 8.939 2.541 -35.582 1.00 83.88 91 LYS A O 1
ATOM 714 N N . LEU A 1 92 ? 10.730 3.715 -36.275 1.00 83.19 92 LEU A N 1
ATOM 715 C CA . LEU A 1 92 ? 9.956 4.908 -36.599 1.00 83.19 92 LEU A CA 1
ATOM 716 C C . LEU A 1 92 ? 9.029 4.611 -37.791 1.00 83.19 92 LEU A C 1
ATOM 718 O O . LEU A 1 92 ? 9.489 4.122 -38.825 1.00 83.19 92 LEU A O 1
ATOM 722 N N . PRO A 1 93 ? 7.717 4.880 -37.665 1.00 82.44 93 PRO A N 1
ATOM 723 C CA . PRO A 1 93 ? 6.813 4.783 -38.799 1.00 82.44 93 PRO A CA 1
ATOM 724 C C . PRO A 1 93 ? 7.210 5.800 -39.882 1.00 82.44 93 PRO A C 1
ATOM 726 O O . PRO A 1 93 ? 7.851 6.806 -39.568 1.00 82.44 93 PRO A O 1
ATOM 729 N N . PRO A 1 94 ? 6.819 5.565 -41.148 1.00 79.00 94 PRO A N 1
ATOM 730 C CA . PRO A 1 94 ? 7.058 6.519 -42.223 1.00 79.00 94 PRO A CA 1
ATOM 731 C C . PRO A 1 94 ? 6.470 7.891 -41.882 1.00 79.00 94 PRO A C 1
ATOM 733 O O . PRO A 1 94 ? 5.444 7.989 -41.200 1.00 79.00 94 PRO A O 1
ATOM 736 N N . ASP A 1 95 ? 7.127 8.940 -42.378 1.00 76.62 95 ASP A N 1
ATOM 737 C CA . ASP A 1 95 ? 6.701 10.320 -42.173 1.00 76.62 95 ASP A CA 1
ATOM 738 C C . ASP A 1 95 ? 5.228 10.494 -42.552 1.00 76.62 95 ASP A C 1
ATOM 740 O O . ASP A 1 95 ? 4.775 10.058 -43.612 1.00 76.62 95 ASP A O 1
ATOM 744 N N . TYR A 1 96 ? 4.473 11.154 -41.676 1.00 73.62 96 TYR A N 1
ATOM 745 C CA . TYR A 1 96 ? 3.065 11.439 -41.912 1.00 73.62 96 TYR A CA 1
ATOM 746 C C . TYR A 1 96 ? 2.899 12.288 -43.183 1.00 73.62 96 TYR A C 1
ATOM 748 O O . TYR A 1 96 ? 3.301 13.453 -43.212 1.00 73.62 96 TYR A O 1
ATOM 756 N N . THR A 1 97 ? 2.277 11.722 -44.221 1.00 72.44 97 THR A N 1
ATOM 757 C CA . THR A 1 97 ? 1.914 12.412 -45.466 1.00 72.44 97 THR A CA 1
ATOM 758 C C . THR A 1 97 ? 0.496 12.995 -45.339 1.00 72.44 97 THR A C 1
ATOM 760 O O . THR A 1 97 ? -0.490 12.260 -45.348 1.00 72.44 97 THR A O 1
ATOM 763 N N . PRO A 1 98 ? 0.316 14.331 -45.261 1.00 67.50 98 PRO A N 1
ATOM 764 C CA . PRO A 1 98 ? -1.001 14.927 -45.001 1.00 67.50 98 PRO A CA 1
ATOM 765 C C . PRO A 1 98 ? -2.052 14.734 -46.109 1.00 67.50 98 PRO A C 1
ATOM 767 O O . PRO A 1 98 ? -3.204 15.108 -45.911 1.00 67.50 98 PRO A O 1
ATOM 770 N N . HIS A 1 99 ? -1.677 14.215 -47.283 1.00 62.56 99 HIS A N 1
ATOM 771 C CA . HIS A 1 99 ? -2.516 14.214 -48.488 1.00 62.56 99 HIS A CA 1
ATOM 772 C C . HIS A 1 99 ? -3.024 12.829 -48.929 1.00 62.56 99 HIS A C 1
ATOM 774 O O . HIS A 1 99 ? -3.700 12.743 -49.949 1.00 62.56 99 HIS A O 1
ATOM 780 N N . GLU A 1 100 ? -2.757 11.758 -48.174 1.00 57.72 100 GLU A N 1
ATOM 781 C CA . GLU A 1 100 ? -3.181 10.391 -48.538 1.00 57.72 100 GLU A CA 1
ATOM 782 C C . GLU A 1 100 ? -4.505 9.959 -47.870 1.00 57.72 100 GLU A C 1
ATOM 784 O O . GLU A 1 100 ? -5.157 9.018 -48.310 1.00 57.72 100 GLU A O 1
ATOM 789 N N . ALA A 1 101 ? -4.987 10.704 -46.868 1.00 57.44 101 ALA A N 1
ATOM 790 C CA . ALA A 1 101 ? -6.240 10.420 -46.152 1.00 57.44 101 ALA A CA 1
ATOM 791 C C . ALA A 1 101 ? -7.500 11.041 -46.799 1.00 57.44 101 ALA A C 1
ATOM 793 O O . ALA A 1 101 ? -8.485 11.318 -46.114 1.00 57.44 101 ALA A O 1
ATOM 794 N N . SER A 1 102 ? -7.484 11.290 -48.112 1.00 55.16 102 SER A N 1
ATOM 795 C CA . SER A 1 102 ? -8.673 11.719 -48.856 1.00 55.16 102 SER A CA 1
ATOM 796 C C . SER A 1 102 ? -8.659 11.179 -50.285 1.00 55.16 102 SER A C 1
ATOM 798 O O . SER A 1 102 ? -8.485 11.918 -51.255 1.00 55.16 102 SER A O 1
ATOM 800 N N . SER A 1 103 ? -8.907 9.885 -50.438 1.00 47.25 103 SER A N 1
ATOM 801 C CA . SER A 1 103 ? -9.657 9.400 -51.597 1.00 47.25 103 SER A CA 1
ATOM 802 C C . SER A 1 103 ? -10.624 8.302 -51.147 1.00 47.25 103 SER A C 1
ATOM 804 O O . SER A 1 103 ? -10.168 7.348 -50.516 1.00 47.25 103 SER A O 1
ATOM 806 N N . PRO A 1 104 ? -11.942 8.478 -51.370 1.00 52.78 104 PRO A N 1
ATOM 807 C CA . PRO A 1 104 ? -12.953 7.452 -51.123 1.00 52.78 104 PRO A CA 1
ATOM 808 C C . PRO A 1 104 ? -12.891 6.304 -52.137 1.00 52.78 104 PRO A C 1
ATOM 810 O O . PRO A 1 104 ? -12.378 6.521 -53.260 1.00 52.78 104 PRO A O 1
#